Protein AF-A0A0B6XXC5-F1 (afdb_monomer_lite)

Radius of gyration: 31.66 Å; chains: 1; bounding box: 51×94×67 Å

pLDDT: mean 77.41, std 13.51, range [42.47, 96.12]

Structure (mmCIF, N/CA/C/O backbone):
data_AF-A0A0B6XXC5-F1
#
_entry.id   AF-A0A0B6XXC5-F1
#
loop_
_atom_site.group_PDB
_atom_site.id
_atom_site.type_symbol
_atom_site.label_atom_id
_atom_site.label_alt_id
_atom_site.label_comp_id
_atom_site.label_asym_id
_atom_site.label_entity_id
_atom_site.label_seq_id
_atom_site.pdbx_PDB_ins_code
_atom_site.Cartn_x
_atom_site.Cartn_y
_atom_site.Cartn_z
_atom_site.occupancy
_atom_site.B_iso_or_equiv
_atom_site.auth_seq_id
_atom_site.auth_comp_id
_atom_site.auth_asym_id
_atom_site.auth_atom_id
_atom_site.pdbx_PDB_model_num
ATOM 1 N N . SER A 1 1 ? -18.887 44.540 -15.724 1.00 65.44 1 SER A N 1
ATOM 2 C CA . SER A 1 1 ? -19.622 43.277 -15.576 1.00 65.44 1 SER A CA 1
ATOM 3 C C . SER A 1 1 ? -19.350 42.459 -16.807 1.00 65.44 1 SER A C 1
ATOM 5 O O . SER A 1 1 ? -19.484 43.003 -17.891 1.00 65.44 1 SER A O 1
ATOM 7 N N . ASP A 1 2 ? -18.866 41.235 -16.761 1.00 66.50 2 ASP A N 1
ATOM 8 C CA . ASP A 1 2 ? -18.602 40.286 -15.679 1.00 66.50 2 ASP A CA 1
ATOM 9 C C . ASP A 1 2 ? -17.558 39.323 -16.238 1.00 66.50 2 ASP A C 1
ATOM 11 O O . ASP A 1 2 ? -17.650 39.019 -17.420 1.00 66.50 2 ASP A O 1
ATOM 15 N N . PHE A 1 3 ? -16.602 38.855 -15.436 1.00 55.50 3 PHE A N 1
ATOM 16 C CA . PHE A 1 3 ? -15.864 37.607 -15.690 1.00 55.50 3 PHE A CA 1
ATOM 17 C C . PHE A 1 3 ? -15.153 37.184 -14.396 1.00 55.50 3 PHE A C 1
ATOM 19 O O . PHE A 1 3 ? -13.930 37.158 -14.300 1.00 55.50 3 PHE A O 1
ATOM 26 N N . SER A 1 4 ? -15.947 36.905 -13.365 1.00 62.34 4 SER A N 1
ATOM 27 C CA . SER A 1 4 ? -15.513 36.073 -12.245 1.00 62.34 4 SER A CA 1
ATOM 28 C C . SER A 1 4 ? -16.243 34.749 -12.419 1.00 62.34 4 SER A C 1
ATOM 30 O O . SER A 1 4 ? -17.352 34.579 -11.921 1.00 62.34 4 SER A O 1
ATOM 32 N N . GLU A 1 5 ? -15.690 33.854 -13.234 1.00 61.28 5 GLU A N 1
ATOM 33 C CA . GLU A 1 5 ? -16.111 32.457 -13.190 1.00 61.28 5 GLU A CA 1
ATOM 34 C C . GLU A 1 5 ? -15.696 31.934 -11.811 1.00 61.28 5 GLU A C 1
ATOM 36 O O . GLU A 1 5 ? -14.509 31.767 -11.540 1.00 61.28 5 GLU A O 1
ATOM 41 N N . ASP A 1 6 ? -16.663 31.778 -10.903 1.00 68.19 6 ASP A N 1
ATOM 42 C CA . ASP A 1 6 ? -16.434 31.184 -9.588 1.00 68.19 6 ASP A CA 1
ATOM 43 C C . ASP A 1 6 ? -15.968 29.736 -9.788 1.00 68.19 6 ASP A C 1
ATOM 45 O O . ASP A 1 6 ? -16.763 28.819 -10.019 1.00 68.19 6 ASP A O 1
ATOM 49 N N . GLU A 1 7 ? -14.655 29.522 -9.715 1.00 69.25 7 GLU A N 1
ATOM 50 C CA . GLU A 1 7 ? -14.073 28.190 -9.673 1.00 69.25 7 GLU A CA 1
ATOM 51 C C . GLU A 1 7 ? -14.552 27.497 -8.393 1.00 69.25 7 GLU A C 1
ATOM 53 O O . GLU A 1 7 ? -14.101 27.776 -7.278 1.00 69.25 7 GLU A O 1
ATOM 58 N N . LYS A 1 8 ? -15.508 26.576 -8.538 1.00 67.31 8 LYS A N 1
ATOM 59 C CA . LYS A 1 8 ? -15.958 25.738 -7.431 1.00 67.31 8 LYS A CA 1
ATOM 60 C C . LYS A 1 8 ? -14.867 24.718 -7.111 1.00 67.31 8 LYS A C 1
ATOM 62 O O . LYS A 1 8 ? -14.829 23.634 -7.694 1.00 67.31 8 LYS A O 1
ATOM 67 N N . ILE A 1 9 ? -14.007 25.050 -6.150 1.00 69.19 9 ILE A N 1
ATOM 68 C CA . ILE A 1 9 ? -13.044 24.111 -5.566 1.00 69.19 9 ILE A CA 1
ATOM 69 C C . ILE A 1 9 ? -13.845 22.936 -4.990 1.00 69.19 9 ILE A C 1
ATOM 71 O O . ILE A 1 9 ? -14.616 23.100 -4.044 1.00 69.19 9 ILE A O 1
ATOM 75 N N . SER A 1 10 ? -13.715 21.748 -5.589 1.00 69.12 10 SER A N 1
ATOM 76 C CA . SER A 1 10 ? -14.372 20.552 -5.059 1.00 69.12 10 SER A CA 1
ATOM 77 C C . SER A 1 10 ? -13.786 20.219 -3.697 1.00 69.12 10 SER A C 1
ATOM 79 O O . SER A 1 10 ? -12.577 20.027 -3.557 1.00 69.12 10 SER A O 1
ATOM 81 N N . GLU A 1 11 ? -14.653 20.138 -2.691 1.00 75.69 11 GLU A N 1
ATOM 82 C CA . GLU A 1 11 ? -14.241 19.722 -1.360 1.00 75.69 11 GLU A CA 1
ATOM 83 C C . GLU A 1 11 ? -13.659 18.308 -1.412 1.00 75.69 11 GLU A C 1
ATOM 85 O O . GLU A 1 11 ? -14.202 17.386 -2.027 1.00 75.69 11 GLU A O 1
ATOM 90 N N . VAL A 1 12 ? -12.514 18.144 -0.756 1.00 78.56 12 VAL A N 1
ATOM 91 C CA . VAL A 1 12 ? -11.830 16.864 -0.646 1.00 78.56 12 VAL A CA 1
ATOM 92 C C . VAL A 1 12 ? -12.694 15.909 0.176 1.00 78.56 12 VAL A C 1
ATOM 94 O O . VAL A 1 12 ? -12.791 16.030 1.398 1.00 78.56 12 VAL A O 1
ATOM 97 N N . MET A 1 13 ? -13.295 14.933 -0.505 1.00 82.75 13 MET A N 1
ATOM 98 C CA . MET A 1 13 ? -14.069 13.881 0.148 1.00 82.75 13 MET A CA 1
ATOM 99 C C . MET A 1 13 ? -13.160 13.019 1.035 1.00 82.75 13 MET A C 1
ATOM 101 O O . MET A 1 13 ? -12.127 12.533 0.545 1.00 82.75 13 MET A O 1
ATOM 105 N N . PRO A 1 14 ? -13.529 12.821 2.316 1.00 85.81 14 PRO A N 1
ATOM 106 C CA . PRO A 1 14 ? -12.840 11.877 3.171 1.00 85.81 14 PRO A CA 1
ATOM 107 C C . PRO A 1 14 ? -13.065 10.454 2.658 1.00 85.81 14 PRO A C 1
ATOM 109 O O . PRO A 1 14 ? -14.137 10.130 2.142 1.00 85.81 14 PRO A O 1
ATOM 112 N N . VAL A 1 15 ? -12.042 9.617 2.786 1.00 93.31 15 VAL A N 1
ATOM 113 C CA . VAL A 1 15 ? -12.050 8.232 2.305 1.00 93.31 15 VAL A CA 1
ATOM 114 C C . VAL A 1 15 ? -11.529 7.337 3.417 1.00 93.31 15 VAL A C 1
ATOM 116 O O . VAL A 1 15 ? -10.513 7.661 4.015 1.00 93.31 15 VAL A O 1
ATOM 119 N N . SER A 1 16 ? -12.211 6.221 3.650 1.00 94.56 16 SER A N 1
ATOM 120 C CA . SER A 1 16 ? -11.779 5.143 4.536 1.00 94.56 16 SER A CA 1
ATOM 121 C C . SER A 1 16 ? -11.927 3.842 3.757 1.00 94.56 16 SER A C 1
ATOM 123 O O . SER A 1 16 ? -13.018 3.533 3.266 1.00 94.56 16 SER A O 1
ATOM 125 N N . LEU A 1 17 ? -10.814 3.142 3.543 1.00 94.31 17 LEU A N 1
ATOM 126 C CA . LEU A 1 17 ? -10.758 1.907 2.766 1.00 94.31 17 LEU A CA 1
ATOM 127 C C . LEU A 1 17 ? -9.963 0.856 3.525 1.00 94.31 17 LEU A C 1
ATOM 129 O O . LEU A 1 17 ? -8.858 1.114 3.998 1.00 94.31 17 LEU A O 1
ATOM 133 N N . GLU A 1 18 ? -10.496 -0.358 3.543 1.00 94.44 18 GLU A N 1
ATOM 134 C CA . GLU A 1 18 ? -9.799 -1.542 4.015 1.00 94.44 18 GLU A CA 1
ATOM 135 C C . GLU A 1 18 ? -9.619 -2.508 2.843 1.00 94.44 18 GLU A C 1
ATOM 137 O O . GLU A 1 18 ? -10.582 -2.891 2.176 1.00 94.44 18 GLU A O 1
ATOM 142 N N . ILE A 1 19 ? -8.370 -2.879 2.573 1.00 93.69 19 ILE A N 1
ATOM 143 C CA . ILE A 1 19 ? -8.001 -3.784 1.487 1.00 93.69 19 ILE A CA 1
ATOM 144 C C . ILE A 1 19 ? -7.382 -5.030 2.108 1.00 93.69 19 ILE A C 1
ATOM 146 O O . ILE A 1 19 ? -6.472 -4.937 2.931 1.00 93.69 19 ILE A O 1
ATOM 150 N N . THR A 1 20 ? -7.854 -6.203 1.694 1.00 91.88 20 THR A N 1
ATOM 151 C CA . THR A 1 20 ? -7.326 -7.499 2.137 1.00 91.88 20 THR A CA 1
ATOM 152 C C . THR A 1 20 ? -6.821 -8.302 0.946 1.00 91.88 20 THR A C 1
ATOM 154 O O . THR A 1 20 ? -7.367 -8.192 -0.151 1.00 91.88 20 THR A O 1
ATOM 157 N N . ASN A 1 21 ? -5.788 -9.121 1.166 1.00 89.69 21 ASN A N 1
ATOM 158 C CA . ASN A 1 21 ? -5.213 -10.020 0.154 1.00 89.69 21 ASN A CA 1
ATOM 159 C C . ASN A 1 21 ? -4.797 -9.297 -1.143 1.00 89.69 21 ASN A C 1
ATOM 161 O O . ASN A 1 21 ? -5.149 -9.710 -2.249 1.00 89.69 21 ASN A O 1
ATOM 165 N N . LEU A 1 22 ? -4.062 -8.192 -1.005 1.00 91.25 22 LEU A N 1
ATOM 166 C CA . LEU A 1 22 ? -3.581 -7.400 -2.132 1.00 91.25 22 LEU A CA 1
ATOM 167 C C . LEU A 1 22 ? -2.263 -7.976 -2.667 1.00 91.25 22 LEU A C 1
ATOM 169 O O . LEU A 1 22 ? -1.284 -8.083 -1.931 1.00 91.25 22 LEU A O 1
ATOM 173 N N . LEU A 1 23 ? -2.220 -8.274 -3.966 1.00 92.56 23 LEU A N 1
ATOM 174 C CA . LEU A 1 23 ? -0.985 -8.533 -4.704 1.00 92.56 23 LEU A CA 1
ATOM 175 C C . LEU A 1 23 ? -0.658 -7.319 -5.574 1.00 92.56 23 LEU A C 1
ATOM 177 O O . LEU A 1 23 ? -1.383 -7.014 -6.520 1.00 92.56 23 LEU A O 1
ATOM 181 N N . LEU A 1 24 ? 0.447 -6.650 -5.263 1.00 94.19 24 LEU A N 1
ATOM 182 C CA . LEU A 1 24 ? 1.007 -5.593 -6.093 1.00 94.19 24 LEU A CA 1
ATOM 183 C C . LEU A 1 24 ? 2.129 -6.187 -6.948 1.00 94.19 24 LEU A C 1
ATOM 185 O O . LEU A 1 24 ? 3.065 -6.775 -6.409 1.00 94.19 24 LEU A O 1
ATOM 189 N N . VAL A 1 25 ? 2.041 -6.030 -8.265 1.00 94.06 25 VAL A N 1
ATOM 190 C CA . VAL A 1 25 ? 3.104 -6.416 -9.199 1.00 94.06 25 VAL A CA 1
ATOM 191 C C . VAL A 1 25 ? 3.807 -5.142 -9.641 1.00 94.06 25 VAL A C 1
ATOM 193 O O . VAL A 1 25 ? 3.191 -4.270 -10.252 1.00 94.06 25 VAL A O 1
ATOM 196 N N . LEU A 1 26 ? 5.074 -5.007 -9.272 1.00 93.88 26 LEU A N 1
ATOM 197 C CA . LEU A 1 26 ? 5.909 -3.874 -9.640 1.00 93.88 26 LEU A CA 1
ATOM 198 C C . LEU A 1 26 ? 6.733 -4.256 -10.863 1.00 93.88 26 LEU A C 1
ATOM 200 O O . LEU A 1 26 ? 7.585 -5.141 -10.791 1.00 93.88 26 LEU A O 1
ATOM 204 N N . GLU A 1 27 ? 6.476 -3.573 -11.967 1.00 89.50 27 GLU A N 1
ATOM 205 C CA . GLU A 1 27 ? 7.228 -3.706 -13.210 1.00 89.50 27 GLU A CA 1
ATOM 206 C C . GLU A 1 27 ? 8.257 -2.577 -13.300 1.00 89.50 27 GLU A C 1
ATOM 208 O O . GLU A 1 27 ? 7.996 -1.438 -12.905 1.00 89.50 27 GLU A O 1
ATOM 213 N N . GLU A 1 28 ? 9.440 -2.884 -13.822 1.00 85.50 28 GLU A N 1
ATOM 214 C CA . GLU A 1 28 ? 10.464 -1.872 -14.052 1.00 85.50 28 GLU A CA 1
ATOM 215 C C . GLU A 1 28 ? 10.109 -1.046 -15.298 1.00 85.50 28 GLU A C 1
ATOM 217 O O . GLU A 1 28 ? 10.127 -1.562 -16.417 1.00 85.50 28 GLU A O 1
ATOM 222 N N . ASP A 1 29 ? 9.829 0.249 -15.118 1.00 83.00 29 ASP A N 1
ATOM 223 C CA . ASP A 1 29 ? 9.580 1.203 -16.211 1.00 83.00 29 ASP A CA 1
ATOM 224 C C . ASP A 1 29 ? 10.898 1.630 -16.881 1.00 83.00 29 ASP A C 1
ATOM 226 O O . ASP A 1 29 ? 11.337 2.781 -16.809 1.00 83.00 29 ASP A O 1
ATOM 230 N N . ARG A 1 30 ? 11.601 0.658 -17.474 1.00 75.56 30 ARG A N 1
ATOM 231 C CA . ARG A 1 30 ? 12.808 0.913 -18.261 1.00 75.56 30 ARG A CA 1
ATOM 232 C C . ARG A 1 30 ? 12.467 0.942 -19.752 1.00 75.56 30 ARG A C 1
ATOM 234 O O . ARG A 1 30 ? 11.805 0.025 -20.243 1.00 75.56 30 ARG A O 1
ATOM 241 N N . PRO A 1 31 ? 12.971 1.925 -20.520 1.00 75.00 31 PRO A N 1
ATOM 242 C CA . PRO A 1 31 ? 12.887 1.864 -21.974 1.00 75.00 31 PRO A CA 1
ATOM 243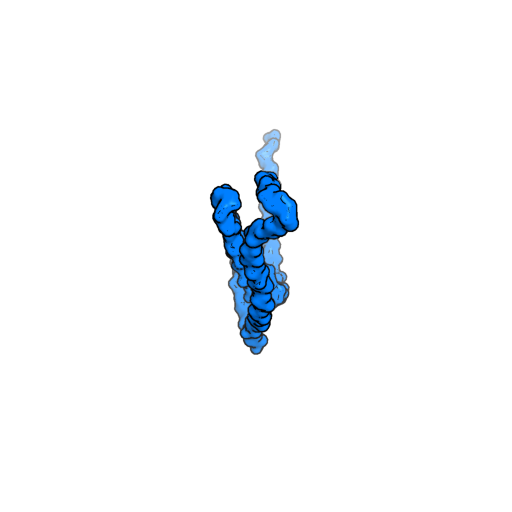 C C . PRO A 1 31 ? 13.597 0.598 -22.467 1.00 75.00 31 PRO A C 1
ATOM 245 O O . PRO A 1 31 ? 14.556 0.134 -21.850 1.00 75.00 31 PRO A O 1
ATOM 248 N N . SER A 1 32 ? 13.146 0.020 -23.579 1.00 67.88 32 SER A N 1
ATOM 249 C CA . SER A 1 32 ? 13.731 -1.207 -24.127 1.00 67.88 32 SER A CA 1
ATOM 250 C C . SER A 1 32 ? 15.213 -1.001 -24.475 1.00 67.88 32 SER A C 1
ATOM 252 O O . SER A 1 32 ? 15.534 -0.451 -25.529 1.00 67.88 32 SER A O 1
ATOM 254 N N . VAL A 1 33 ? 16.130 -1.428 -23.600 1.00 66.31 33 VAL A N 1
ATOM 255 C CA . VAL A 1 33 ? 17.576 -1.311 -23.842 1.00 66.31 33 VAL A CA 1
ATOM 256 C C . VAL A 1 33 ? 18.088 -2.632 -24.405 1.00 66.31 33 VAL A C 1
ATOM 258 O O . VAL A 1 33 ? 18.314 -3.585 -23.663 1.00 66.31 33 VAL A O 1
ATOM 261 N N . ASN A 1 34 ? 18.276 -2.657 -25.725 1.00 61.41 34 ASN A N 1
ATOM 262 C CA . ASN A 1 34 ? 18.859 -3.736 -26.527 1.00 61.41 34 ASN A CA 1
ATOM 263 C C . ASN A 1 34 ? 18.066 -5.059 -26.526 1.00 61.41 34 ASN A C 1
ATOM 265 O O . ASN A 1 34 ? 17.790 -5.641 -25.481 1.00 61.41 34 ASN A O 1
ATOM 269 N N . LEU A 1 35 ? 17.780 -5.577 -27.732 1.00 61.50 35 LEU A N 1
ATOM 270 C CA . LEU A 1 35 ? 17.041 -6.827 -28.005 1.00 61.50 35 LEU A CA 1
ATOM 271 C C . LEU A 1 35 ? 17.527 -8.062 -27.214 1.00 61.50 35 LEU A C 1
ATOM 273 O O . LEU A 1 35 ? 16.832 -9.070 -27.166 1.00 61.50 35 LEU A O 1
ATOM 277 N N . THR A 1 36 ? 18.735 -8.011 -26.652 1.00 66.88 36 THR A N 1
ATOM 278 C CA . THR A 1 36 ? 19.426 -9.133 -26.012 1.00 66.88 36 THR A CA 1
ATOM 279 C C . THR A 1 36 ? 19.537 -9.015 -24.491 1.00 66.88 36 THR A C 1
ATOM 281 O O . THR A 1 36 ? 20.151 -9.891 -23.882 1.00 66.88 36 THR A O 1
ATOM 284 N N . SER A 1 37 ? 19.006 -7.961 -23.853 1.00 64.38 37 SER A N 1
ATOM 285 C CA . SER A 1 37 ? 18.943 -7.931 -22.384 1.00 64.38 37 SER A CA 1
ATOM 286 C C . SER A 1 37 ? 17.706 -8.699 -21.903 1.00 64.38 37 SER A C 1
ATOM 288 O O . SER A 1 37 ? 16.622 -8.489 -22.453 1.00 64.38 37 SER A O 1
ATOM 290 N N . PRO A 1 38 ? 17.818 -9.590 -20.895 1.00 67.19 38 PRO A N 1
ATOM 291 C CA . PRO A 1 38 ? 16.624 -10.086 -20.223 1.00 67.19 38 PRO A CA 1
ATOM 292 C C . PRO A 1 38 ? 15.848 -8.874 -19.688 1.00 67.19 38 PRO A C 1
ATOM 294 O O . PRO A 1 38 ? 16.450 -7.906 -19.216 1.00 67.19 38 PRO A O 1
ATOM 297 N N . GLY A 1 39 ? 14.523 -8.880 -19.841 1.00 70.50 39 GLY A N 1
ATOM 298 C CA . GLY A 1 39 ? 13.648 -7.807 -19.356 1.00 70.50 39 GLY A CA 1
ATOM 299 C C . GLY A 1 39 ? 13.848 -7.508 -17.863 1.00 70.50 39 GLY A C 1
ATOM 300 O O . GLY A 1 39 ? 14.516 -8.264 -17.158 1.00 70.50 39 GLY A O 1
ATOM 301 N N . GLY A 1 40 ? 13.286 -6.393 -17.384 1.00 78.00 40 GLY A N 1
ATOM 302 C CA . GLY A 1 40 ? 13.205 -6.159 -15.937 1.00 78.00 40 GLY A CA 1
ATOM 303 C C . GLY A 1 40 ? 12.474 -7.325 -15.261 1.00 78.00 40 GLY A C 1
ATOM 304 O O . GLY A 1 40 ? 11.549 -7.892 -15.843 1.00 78.00 40 GLY A O 1
ATOM 305 N N . VAL A 1 41 ? 12.925 -7.738 -14.075 1.00 83.81 41 VAL A N 1
ATOM 306 C CA . VAL A 1 41 ? 12.268 -8.816 -13.320 1.00 83.81 41 VAL A CA 1
ATOM 307 C C . VAL A 1 41 ? 11.172 -8.191 -12.455 1.00 83.81 41 VAL A C 1
ATOM 309 O O . VAL A 1 41 ? 11.501 -7.324 -11.641 1.00 83.81 41 VAL A O 1
ATOM 312 N N . PRO A 1 42 ? 9.902 -8.612 -12.584 1.00 88.56 42 PRO A N 1
ATOM 313 C CA . PRO A 1 42 ? 8.829 -8.051 -11.778 1.00 88.56 42 PRO A CA 1
ATOM 314 C C . PRO A 1 42 ? 8.994 -8.393 -10.297 1.00 88.56 42 PRO A C 1
ATOM 316 O O . PRO A 1 42 ? 9.442 -9.486 -9.936 1.00 88.56 42 PRO A O 1
ATOM 319 N N . ILE A 1 43 ? 8.588 -7.465 -9.432 1.00 92.06 43 ILE A N 1
ATOM 320 C CA . ILE A 1 43 ? 8.597 -7.644 -7.978 1.00 92.06 43 ILE A CA 1
ATOM 321 C C . ILE A 1 43 ? 7.157 -7.776 -7.488 1.00 92.06 43 ILE A C 1
ATOM 323 O O . ILE A 1 43 ? 6.368 -6.838 -7.565 1.00 92.06 43 ILE A O 1
ATOM 327 N N . ASN A 1 44 ? 6.831 -8.939 -6.931 1.00 91.69 44 ASN A N 1
ATOM 328 C CA . ASN A 1 44 ? 5.533 -9.203 -6.319 1.00 91.69 44 ASN A CA 1
ATOM 329 C C . ASN A 1 44 ? 5.554 -8.820 -4.835 1.00 91.69 44 ASN A C 1
ATOM 331 O O . ASN A 1 44 ? 6.336 -9.373 -4.061 1.00 91.69 44 ASN A O 1
ATOM 335 N N . VAL A 1 45 ? 4.660 -7.924 -4.423 1.00 91.81 45 VAL A N 1
ATOM 336 C CA . VAL A 1 45 ? 4.465 -7.518 -3.026 1.00 91.81 45 VAL A CA 1
ATOM 337 C C . VAL A 1 45 ? 3.092 -7.992 -2.566 1.00 91.81 45 VAL A C 1
ATOM 339 O O . VAL A 1 45 ? 2.066 -7.530 -3.062 1.00 91.81 45 VAL A O 1
ATOM 342 N N . HIS A 1 46 ? 3.070 -8.924 -1.614 1.00 90.38 46 HIS A N 1
ATOM 343 C CA . HIS A 1 46 ? 1.834 -9.428 -1.023 1.00 90.38 46 HIS A CA 1
ATOM 344 C C . HIS A 1 46 ? 1.529 -8.682 0.277 1.00 90.38 46 HIS A C 1
ATOM 346 O O . HIS A 1 46 ? 2.311 -8.731 1.228 1.00 90.38 46 HIS A O 1
ATOM 352 N N . ILE A 1 47 ? 0.387 -8.004 0.325 1.00 90.38 47 ILE A N 1
ATOM 353 C CA . ILE A 1 47 ? -0.069 -7.228 1.476 1.00 90.38 47 ILE A CA 1
ATOM 354 C C . ILE A 1 47 ? -1.331 -7.890 2.018 1.00 90.38 47 ILE A C 1
ATOM 356 O O . ILE A 1 47 ? -2.369 -7.934 1.358 1.00 90.38 47 ILE A O 1
ATOM 360 N N . GLN A 1 48 ? -1.234 -8.421 3.237 1.00 89.62 48 GLN A N 1
ATOM 361 C CA . GLN A 1 48 ? -2.327 -9.178 3.839 1.00 89.62 48 GLN A CA 1
ATOM 362 C C . GLN A 1 48 ? -3.524 -8.284 4.183 1.00 89.62 48 GLN A C 1
ATOM 364 O O . GLN A 1 48 ? -4.664 -8.642 3.876 1.00 89.62 48 GLN A O 1
ATOM 369 N N . GLN A 1 49 ? -3.260 -7.125 4.788 1.00 92.06 49 GLN A N 1
ATOM 370 C CA . GLN A 1 49 ? -4.269 -6.145 5.168 1.00 92.06 49 GLN A CA 1
ATOM 371 C C . GLN A 1 49 ? -3.670 -4.735 5.143 1.00 92.06 49 GLN A C 1
ATOM 373 O O . GLN A 1 49 ? -2.582 -4.498 5.675 1.00 92.06 49 GLN A O 1
ATOM 378 N N . LEU A 1 50 ? -4.386 -3.808 4.514 1.00 93.75 50 LEU A N 1
ATOM 379 C CA . LEU A 1 50 ? -3.993 -2.416 4.328 1.00 93.75 50 LEU A CA 1
ATOM 380 C C . LEU A 1 50 ? -5.181 -1.517 4.658 1.00 93.75 50 LEU A C 1
ATOM 382 O O . LEU A 1 50 ? -6.264 -1.712 4.107 1.00 93.75 50 LEU A O 1
ATOM 386 N N . SER A 1 51 ? -4.973 -0.524 5.516 1.00 95.00 51 SER A N 1
ATOM 387 C CA . SER A 1 51 ? -5.940 0.548 5.741 1.00 95.00 51 SER A CA 1
ATOM 388 C C . SER A 1 51 ? -5.457 1.826 5.064 1.00 95.00 51 SER A C 1
ATOM 390 O O . SER A 1 51 ? -4.274 2.173 5.140 1.00 95.00 51 SER A O 1
ATOM 392 N N . ILE A 1 52 ? -6.370 2.494 4.360 1.00 95.69 52 ILE A N 1
ATOM 393 C CA . ILE A 1 52 ? -6.134 3.770 3.692 1.00 95.69 52 ILE A CA 1
ATOM 394 C C . ILE A 1 52 ? -7.164 4.773 4.199 1.00 95.69 52 ILE A C 1
ATOM 396 O O . ILE A 1 52 ? -8.364 4.617 3.976 1.00 95.69 52 ILE A O 1
ATOM 400 N N . GLU A 1 53 ? -6.674 5.838 4.822 1.00 96.12 53 GLU A N 1
ATOM 401 C CA . GLU A 1 53 ? -7.486 6.923 5.365 1.00 96.12 53 GLU A CA 1
ATOM 402 C C . GLU A 1 53 ? -7.099 8.239 4.699 1.00 96.12 53 GLU A C 1
ATOM 404 O O . GLU A 1 53 ? -5.934 8.631 4.698 1.00 96.12 53 GLU A O 1
ATOM 409 N N . ARG A 1 54 ? -8.073 8.965 4.158 1.00 94.62 54 ARG A N 1
ATOM 410 C CA . ARG A 1 54 ? -7.881 10.313 3.625 1.00 94.62 54 ARG A CA 1
ATOM 411 C C . ARG A 1 54 ? -8.753 11.286 4.391 1.00 94.62 54 ARG A C 1
ATOM 413 O O . ARG A 1 54 ? -9.979 11.198 4.350 1.00 94.62 54 ARG A O 1
ATOM 420 N N . GLY A 1 55 ? -8.115 12.245 5.053 1.00 88.69 55 GLY A N 1
ATOM 421 C CA . GLY A 1 55 ? -8.804 13.324 5.756 1.00 88.69 55 GLY A CA 1
ATOM 422 C C . GLY A 1 55 ? -9.213 14.473 4.830 1.00 88.69 55 GLY A C 1
ATOM 423 O O . GLY A 1 55 ? -8.787 14.563 3.680 1.00 88.69 55 GLY A O 1
ATOM 424 N N . LYS A 1 56 ? -9.987 15.429 5.361 1.00 88.88 56 LYS A N 1
ATOM 425 C CA . LYS A 1 56 ? -10.394 16.655 4.637 1.00 88.88 56 LYS A CA 1
ATOM 426 C C . LYS A 1 56 ? -9.224 17.575 4.260 1.00 88.88 56 LYS A C 1
ATOM 428 O O . LYS A 1 56 ? -9.371 18.429 3.397 1.00 88.88 56 LYS A O 1
ATOM 433 N N . ASN A 1 57 ? -8.062 17.396 4.891 1.00 88.62 57 ASN A N 1
ATOM 434 C CA . ASN A 1 57 ? -6.813 18.071 4.524 1.00 88.62 57 ASN A CA 1
ATOM 435 C C . ASN A 1 57 ? -6.165 17.487 3.253 1.00 88.62 57 ASN A C 1
ATOM 437 O O . ASN A 1 57 ? -5.122 17.969 2.826 1.00 88.62 57 ASN A O 1
ATOM 441 N N . GLY A 1 58 ? -6.753 16.433 2.678 1.00 87.75 58 GLY A N 1
ATOM 442 C CA . GLY A 1 58 ? -6.276 15.769 1.471 1.00 87.75 58 GLY A CA 1
ATOM 443 C C . GLY A 1 58 ? -5.091 14.833 1.662 1.00 87.75 58 GLY A C 1
ATOM 444 O O . GLY A 1 58 ? -4.700 14.194 0.687 1.00 87.75 58 GLY A O 1
ATOM 445 N N . ILE A 1 59 ? -4.570 14.693 2.884 1.00 93.19 59 ILE A N 1
ATOM 446 C CA . ILE A 1 59 ? -3.481 13.762 3.190 1.00 93.19 59 ILE A CA 1
ATOM 447 C C . ILE A 1 59 ? -4.037 12.342 3.254 1.00 93.19 59 ILE A C 1
ATOM 449 O O . ILE A 1 59 ? -5.048 12.096 3.916 1.00 93.19 59 ILE A O 1
ATOM 453 N N . VAL A 1 60 ? -3.353 11.429 2.565 1.00 95.00 60 VAL A N 1
ATOM 454 C CA . VAL A 1 60 ? -3.619 9.991 2.581 1.00 95.00 60 VAL A CA 1
ATOM 455 C C . VAL A 1 60 ? -2.652 9.325 3.556 1.00 95.00 60 VAL A C 1
ATOM 457 O O . VAL A 1 60 ? -1.437 9.460 3.424 1.00 95.00 60 VAL A O 1
ATOM 460 N N . TYR A 1 61 ? -3.199 8.600 4.520 1.00 95.06 61 TYR A N 1
ATOM 461 C CA . TYR A 1 61 ? -2.482 7.751 5.456 1.00 95.06 61 TYR A CA 1
ATOM 462 C C . TYR A 1 61 ? -2.659 6.304 5.033 1.00 95.06 61 TYR A C 1
ATOM 464 O O . TYR A 1 61 ? -3.764 5.880 4.705 1.00 95.06 61 TYR A O 1
ATOM 472 N N . ILE A 1 62 ? -1.562 5.557 5.052 1.00 95.12 62 ILE A N 1
ATOM 473 C CA . ILE A 1 62 ? -1.548 4.131 4.764 1.00 95.12 62 ILE A CA 1
ATOM 474 C C . ILE A 1 62 ? -0.973 3.439 5.992 1.00 95.12 62 ILE A C 1
ATOM 476 O O . ILE A 1 62 ? 0.134 3.768 6.425 1.00 95.12 62 ILE A O 1
ATOM 480 N N . THR A 1 63 ? -1.714 2.493 6.555 1.00 94.31 63 THR A N 1
ATOM 481 C CA . THR A 1 63 ? -1.270 1.705 7.704 1.00 94.31 63 THR A CA 1
ATOM 482 C C . THR A 1 63 ? -1.410 0.220 7.409 1.00 94.31 63 THR A C 1
ATOM 484 O O . THR A 1 63 ? -2.399 -0.245 6.840 1.00 94.31 63 THR A O 1
ATOM 487 N N . GLY A 1 64 ? -0.381 -0.540 7.783 1.00 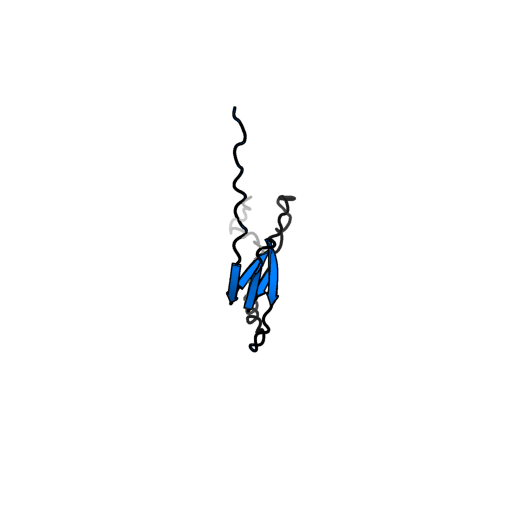90.06 64 GLY A N 1
ATOM 488 C CA . GLY A 1 64 ? -0.477 -1.992 7.831 1.00 90.06 64 GLY A CA 1
ATOM 489 C C . GLY A 1 64 ? -1.217 -2.397 9.096 1.00 90.06 64 GLY A C 1
ATOM 490 O O . GLY A 1 64 ? -0.881 -1.914 10.179 1.00 90.06 64 GLY A O 1
ATOM 491 N N . ASN A 1 65 ? -2.191 -3.292 8.965 1.00 80.25 65 ASN A N 1
ATOM 492 C CA . ASN A 1 65 ? -2.761 -3.962 10.124 1.00 80.25 65 ASN A CA 1
ATOM 493 C C . ASN A 1 65 ? -1.991 -5.267 10.349 1.00 80.25 65 ASN A C 1
ATOM 495 O O . ASN A 1 65 ? -1.838 -6.044 9.401 1.00 80.25 65 ASN A O 1
ATOM 499 N N . PRO A 1 66 ? -1.467 -5.514 11.563 1.00 73.75 66 PRO A N 1
ATOM 500 C CA . PRO A 1 66 ? -0.838 -6.787 11.865 1.00 73.75 66 PRO A CA 1
ATOM 501 C C . PRO A 1 66 ? -1.887 -7.889 11.713 1.00 73.75 66 PRO A C 1
ATOM 503 O O . PRO A 1 66 ? -2.909 -7.881 12.394 1.00 73.75 66 PRO A O 1
ATOM 506 N N . SER A 1 67 ? -1.650 -8.822 10.795 1.00 70.12 67 SER A N 1
ATOM 507 C CA . SER A 1 67 ? -2.446 -10.036 10.704 1.00 70.12 67 SER A CA 1
ATOM 508 C C . SER A 1 67 ? -1.923 -11.047 11.718 1.00 70.12 67 SER A C 1
ATOM 510 O O . SER A 1 67 ? -0.735 -11.369 11.703 1.00 70.12 67 SER A O 1
ATOM 512 N N . ASP A 1 68 ? -2.808 -11.623 12.532 1.00 74.06 68 ASP A N 1
ATOM 513 C CA . ASP A 1 68 ? -2.458 -12.752 13.413 1.00 74.06 68 ASP A CA 1
ATOM 514 C C . ASP A 1 68 ? -2.080 -14.021 12.620 1.00 74.06 68 ASP A C 1
ATOM 516 O O . ASP A 1 68 ? -1.562 -14.995 13.166 1.00 74.06 68 ASP A O 1
ATOM 520 N N . ILE A 1 69 ? -2.334 -14.013 11.308 1.00 71.69 69 ILE A N 1
ATOM 521 C CA . ILE A 1 69 ? -1.975 -15.080 10.380 1.00 71.69 69 ILE A CA 1
ATOM 522 C C . ILE A 1 69 ? -0.511 -14.887 9.948 1.00 71.69 69 ILE A C 1
ATOM 524 O O . ILE A 1 69 ? -0.189 -13.857 9.346 1.00 71.69 69 ILE A O 1
ATOM 528 N N . PRO A 1 70 ? 0.382 -15.859 10.213 1.00 73.94 70 PRO A N 1
ATOM 529 C CA . PRO A 1 70 ? 1.761 -15.792 9.752 1.00 73.94 70 PRO A CA 1
ATOM 530 C C . PRO A 1 70 ? 1.830 -15.908 8.227 1.00 73.94 70 PRO A C 1
ATOM 532 O O . PRO A 1 70 ? 1.094 -16.679 7.610 1.00 73.94 70 PRO A O 1
ATOM 535 N N . PHE A 1 71 ? 2.765 -15.180 7.615 1.00 74.12 71 PHE A N 1
ATOM 536 C CA . PHE A 1 71 ? 3.070 -15.348 6.199 1.00 74.12 71 PHE A CA 1
ATOM 537 C C . PHE A 1 71 ? 3.624 -16.755 5.946 1.00 74.12 71 PHE A C 1
ATOM 539 O O . PHE A 1 71 ? 4.682 -17.119 6.463 1.00 74.12 71 PHE A O 1
ATOM 546 N N . VAL A 1 72 ? 2.919 -17.531 5.124 1.00 76.00 72 VAL A N 1
ATOM 547 C CA . VAL A 1 72 ? 3.400 -18.812 4.608 1.00 76.00 72 VAL A CA 1
ATOM 548 C C . VAL A 1 72 ? 3.793 -18.591 3.147 1.00 76.00 72 VAL A C 1
ATOM 550 O O . VAL A 1 72 ? 2.903 -18.382 2.319 1.00 76.00 72 VAL A O 1
ATOM 553 N N . PRO A 1 73 ? 5.095 -18.596 2.799 1.00 72.94 73 PRO A N 1
ATOM 554 C CA . PRO A 1 73 ? 5.499 -18.499 1.405 1.00 72.94 73 PRO A CA 1
ATOM 555 C C . PRO A 1 73 ? 4.928 -19.686 0.618 1.00 72.94 73 PRO A C 1
ATOM 557 O O . PRO A 1 73 ? 4.848 -20.796 1.160 1.00 72.94 73 PRO A O 1
ATOM 560 N N . PRO A 1 74 ? 4.535 -19.487 -0.653 1.00 73.56 74 PRO A N 1
ATOM 561 C CA . PRO A 1 74 ? 4.102 -20.595 -1.488 1.00 73.56 74 PRO A CA 1
ATOM 562 C C . PRO A 1 74 ? 5.215 -21.653 -1.559 1.00 73.56 74 PRO A C 1
ATOM 564 O O . PRO A 1 74 ? 6.398 -21.296 -1.570 1.00 73.56 74 PRO A O 1
ATOM 567 N N . PRO A 1 75 ? 4.866 -22.952 -1.601 1.00 78.81 75 PRO A N 1
ATOM 568 C CA . PRO A 1 75 ? 5.859 -24.005 -1.738 1.00 78.81 75 PRO A CA 1
ATOM 569 C C . PRO A 1 75 ? 6.667 -23.771 -3.016 1.00 78.81 75 PRO A C 1
ATOM 571 O O . PRO A 1 75 ? 6.096 -23.517 -4.079 1.00 78.81 75 PRO A O 1
ATOM 574 N N . THR A 1 76 ? 7.995 -23.848 -2.912 1.00 78.94 76 THR A N 1
ATOM 575 C CA . THR A 1 76 ? 8.885 -23.742 -4.070 1.00 78.94 76 THR A CA 1
ATOM 576 C C . THR A 1 76 ? 8.438 -24.765 -5.120 1.00 78.94 76 THR A C 1
ATOM 578 O O . THR A 1 76 ? 8.313 -25.945 -4.769 1.00 78.94 76 THR A O 1
ATOM 581 N N . PRO A 1 77 ? 8.179 -24.359 -6.381 1.00 77.19 77 PRO A N 1
ATOM 582 C CA . PRO A 1 77 ? 7.859 -25.315 -7.428 1.00 77.19 77 PRO A CA 1
ATOM 583 C C . PRO A 1 77 ? 8.968 -26.364 -7.472 1.00 77.19 77 PRO A C 1
ATOM 585 O O . PRO A 1 77 ? 10.151 -26.012 -7.428 1.00 77.19 77 PRO A O 1
ATOM 588 N N . ALA A 1 78 ? 8.596 -27.646 -7.511 1.00 81.38 78 ALA A N 1
ATOM 589 C CA . ALA A 1 78 ? 9.572 -28.720 -7.634 1.00 81.38 78 ALA A CA 1
ATOM 590 C C . ALA A 1 78 ? 10.505 -28.422 -8.823 1.00 81.38 78 ALA A C 1
ATOM 592 O O . ALA A 1 78 ? 10.023 -27.918 -9.845 1.00 81.38 78 ALA A O 1
ATOM 593 N N . PRO A 1 79 ? 11.820 -28.690 -8.707 1.00 81.38 79 PRO A N 1
ATOM 594 C CA . PRO A 1 79 ? 12.741 -28.484 -9.816 1.00 81.38 79 PRO A CA 1
ATOM 595 C C . PRO A 1 79 ? 12.179 -29.179 -11.055 1.00 81.38 79 PRO A C 1
ATOM 597 O O . PRO A 1 79 ? 11.748 -30.333 -10.982 1.00 81.38 79 PRO A O 1
ATOM 600 N N . ALA A 1 80 ? 12.132 -28.451 -12.173 1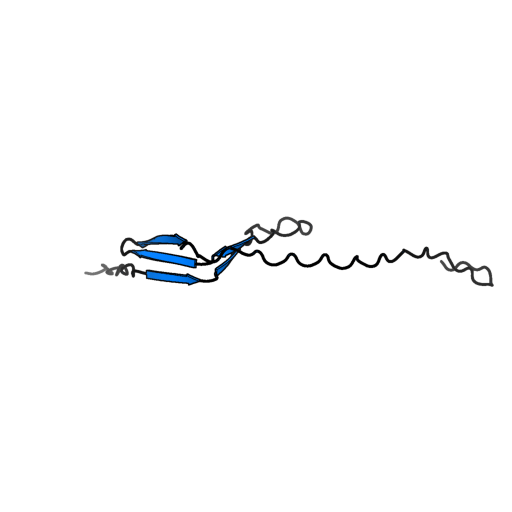.00 78.38 80 ALA A N 1
ATOM 601 C CA . ALA A 1 80 ? 11.682 -29.017 -13.434 1.00 78.38 80 ALA A CA 1
ATOM 602 C C . ALA A 1 80 ? 12.466 -30.314 -13.704 1.00 78.38 80 ALA A C 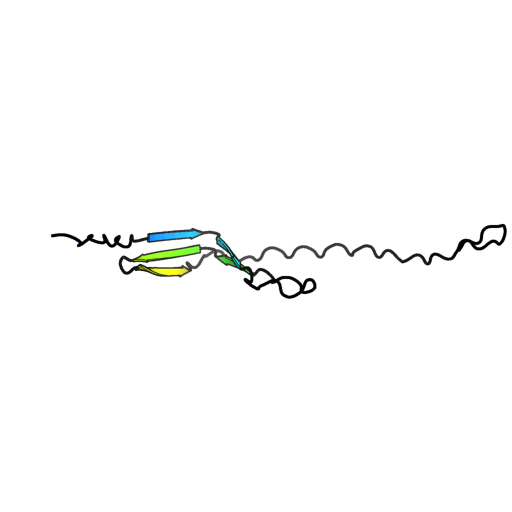1
ATOM 604 O O . ALA A 1 80 ? 13.664 -30.367 -13.397 1.00 78.38 80 ALA A O 1
ATOM 605 N N . PRO A 1 81 ? 11.823 -31.363 -14.250 1.00 83.56 81 PRO A N 1
ATOM 606 C CA . PRO A 1 81 ? 12.541 -32.572 -14.622 1.00 83.56 81 PRO A CA 1
ATOM 607 C C . PRO A 1 81 ? 13.734 -32.198 -15.515 1.00 83.56 81 PRO A C 1
ATOM 609 O O . PRO A 1 81 ? 13.612 -31.272 -16.328 1.00 83.56 81 PRO A O 1
ATOM 612 N N . PRO A 1 82 ? 14.891 -32.871 -15.362 1.00 82.25 82 PRO A N 1
ATOM 613 C CA . PRO A 1 82 ? 16.064 -32.573 -16.170 1.00 82.25 82 PRO A CA 1
ATOM 614 C C . PRO A 1 82 ? 15.673 -32.630 -17.646 1.00 82.25 82 PRO A C 1
ATOM 616 O O . PRO A 1 82 ? 15.037 -33.587 -18.096 1.00 82.25 82 PRO A O 1
ATOM 619 N N . LYS A 1 83 ? 16.012 -31.575 -18.396 1.00 74.44 83 LYS A N 1
ATOM 620 C CA . LYS A 1 83 ? 15.798 -31.545 -19.843 1.00 74.44 83 LYS A CA 1
ATOM 621 C C . LYS A 1 83 ? 16.498 -32.780 -20.425 1.00 74.44 83 LYS A C 1
ATOM 623 O O . LYS A 1 83 ? 17.658 -32.992 -20.072 1.00 74.44 83 LYS A O 1
ATOM 628 N N . PRO A 1 84 ? 15.837 -33.600 -21.263 1.00 76.75 84 PRO A N 1
ATOM 629 C CA . PRO A 1 84 ? 16.491 -34.763 -21.841 1.00 76.75 84 PRO A CA 1
ATOM 630 C C . PRO A 1 84 ? 17.757 -34.308 -22.570 1.00 76.75 84 PRO A C 1
ATOM 632 O O . PRO A 1 84 ? 17.692 -33.463 -23.468 1.00 76.75 84 PRO A O 1
ATOM 635 N N . GLU A 1 85 ? 18.909 -34.833 -22.150 1.00 72.62 85 GLU A N 1
ATOM 636 C CA . GLU A 1 85 ? 20.143 -34.725 -22.917 1.00 72.62 85 GLU A CA 1
ATOM 637 C C . GLU A 1 85 ? 19.943 -35.541 -24.188 1.00 72.62 85 GLU A C 1
ATOM 639 O O . GLU A 1 85 ? 20.071 -36.766 -24.210 1.00 72.62 85 GLU A O 1
ATOM 644 N N . TYR A 1 86 ? 19.593 -34.853 -25.269 1.00 72.38 86 TYR A N 1
ATOM 645 C CA . TYR A 1 86 ? 19.751 -35.422 -26.591 1.00 72.38 86 TYR A CA 1
ATOM 646 C C . TYR A 1 86 ? 21.251 -35.499 -26.840 1.00 72.38 86 TYR A C 1
ATOM 648 O O . TYR A 1 86 ? 21.879 -34.508 -27.208 1.00 72.38 86 TYR A O 1
ATOM 656 N N . SER A 1 87 ? 21.834 -36.672 -26.580 1.00 72.31 87 SER A N 1
ATOM 657 C CA . SER A 1 87 ? 23.177 -36.978 -27.052 1.00 72.31 87 SER A CA 1
ATOM 658 C C . SER A 1 87 ? 23.176 -36.688 -28.547 1.00 72.31 87 SER A C 1
ATOM 660 O O . SER A 1 87 ? 22.377 -37.266 -29.290 1.00 72.31 87 SER A O 1
ATOM 662 N N . HIS A 1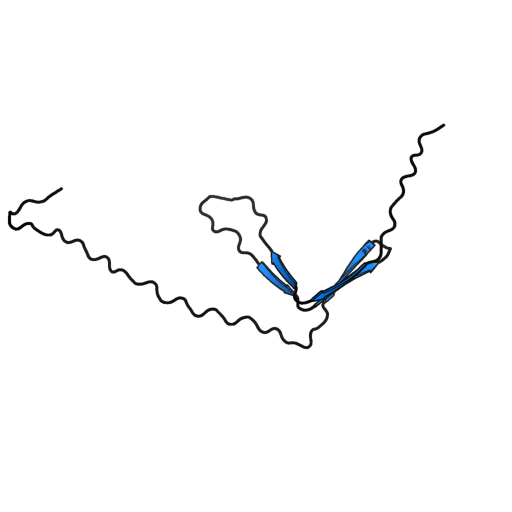 88 ? 23.998 -35.731 -28.976 1.00 58.44 88 HIS A N 1
ATOM 663 C CA . HIS A 1 88 ? 24.259 -35.510 -30.385 1.00 58.44 88 HIS A CA 1
ATOM 664 C C . HIS A 1 88 ? 24.880 -36.805 -30.895 1.00 58.44 88 HIS A C 1
ATOM 666 O O . HIS A 1 88 ? 26.087 -37.008 -30.784 1.00 58.44 88 HIS A O 1
ATOM 672 N N . ALA A 1 89 ? 24.039 -37.717 -31.386 1.00 56.41 89 ALA A N 1
ATOM 673 C CA . ALA A 1 89 ? 24.498 -38.857 -32.139 1.00 56.41 89 ALA A CA 1
ATOM 674 C C . ALA A 1 89 ? 25.315 -38.258 -33.275 1.00 56.41 89 ALA A C 1
ATOM 676 O O . ALA A 1 89 ? 24.784 -37.562 -34.145 1.00 56.41 89 ALA A O 1
ATOM 677 N N . VAL A 1 90 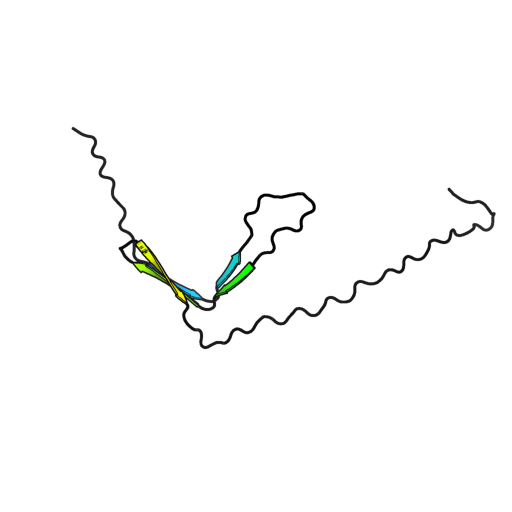? 26.629 -38.446 -33.177 1.00 56.28 90 VAL A N 1
ATOM 678 C CA . VAL A 1 90 ? 27.574 -38.168 -34.242 1.00 56.28 90 VAL A CA 1
ATOM 679 C C . VAL A 1 90 ? 26.956 -38.801 -35.479 1.00 56.28 90 VAL A C 1
ATOM 681 O O . VAL A 1 90 ? 26.804 -40.020 -35.544 1.00 56.28 90 VAL A O 1
ATOM 684 N N . THR A 1 91 ? 26.510 -37.968 -36.420 1.00 57.19 91 THR A N 1
ATOM 685 C CA . THR A 1 91 ? 26.208 -38.423 -37.773 1.00 57.19 91 THR A CA 1
ATOM 686 C C . THR A 1 91 ? 27.549 -38.848 -38.344 1.00 57.19 91 THR A C 1
ATOM 688 O O . THR A 1 91 ? 28.287 -38.064 -38.931 1.00 57.19 91 THR A O 1
ATOM 691 N N . SER A 1 92 ? 27.925 -40.088 -38.061 1.00 56.69 92 SER A N 1
ATOM 692 C CA . SER A 1 92 ? 28.918 -40.779 -38.854 1.00 56.69 92 SER A CA 1
ATOM 693 C C . SER A 1 92 ? 28.284 -40.941 -40.234 1.00 56.69 92 SER A C 1
ATOM 695 O O . SER A 1 92 ? 27.149 -41.426 -40.308 1.00 56.69 92 SER A O 1
ATOM 697 N N . PRO A 1 93 ? 28.945 -40.517 -41.321 1.00 58.97 93 PRO A N 1
ATOM 698 C CA . PRO A 1 93 ? 28.415 -40.748 -42.653 1.00 58.97 93 PRO A CA 1
ATOM 699 C C . PRO A 1 93 ? 28.218 -42.255 -42.843 1.00 58.97 93 PRO A C 1
ATOM 701 O O . PRO A 1 93 ? 29.137 -43.048 -42.632 1.00 58.97 93 PRO A O 1
ATOM 704 N N . ILE A 1 94 ? 26.999 -42.659 -43.199 1.00 59.19 94 ILE A N 1
ATOM 705 C CA . ILE A 1 94 ? 26.722 -44.029 -43.623 1.00 59.19 94 ILE A CA 1
ATOM 706 C C . ILE A 1 94 ? 27.379 -44.177 -44.996 1.00 59.19 94 ILE A C 1
ATOM 708 O O . ILE A 1 94 ? 26.933 -43.565 -45.964 1.00 59.19 94 ILE A O 1
ATOM 712 N N . MET A 1 95 ? 28.458 -44.960 -45.081 1.00 51.69 95 MET A N 1
ATOM 713 C CA . MET A 1 95 ? 28.991 -45.404 -46.369 1.00 51.69 95 MET A CA 1
ATOM 714 C C . MET A 1 95 ? 27.917 -46.242 -47.062 1.00 51.69 95 MET A C 1
ATOM 716 O O . MET A 1 95 ? 27.533 -47.302 -46.564 1.00 51.69 95 MET A O 1
ATOM 720 N N . SER A 1 96 ? 27.442 -45.777 -48.216 1.00 60.84 96 SER A N 1
ATOM 721 C CA . SER A 1 96 ? 26.678 -46.616 -49.136 1.00 60.84 96 SER A CA 1
ATOM 722 C C . SER A 1 96 ? 27.535 -47.828 -49.540 1.00 60.84 96 SER A C 1
ATOM 724 O O . SER A 1 96 ? 28.752 -47.670 -49.697 1.00 60.84 96 SER A O 1
ATOM 726 N N . PRO A 1 97 ? 26.940 -49.017 -49.759 1.00 63.00 97 PRO A N 1
ATOM 727 C CA . PRO A 1 97 ? 27.667 -50.218 -50.195 1.00 63.00 97 PRO A CA 1
ATOM 728 C C . PRO A 1 97 ? 28.515 -50.003 -51.461 1.00 63.00 97 PRO A C 1
ATOM 730 O O . PRO A 1 97 ? 29.493 -50.712 -51.679 1.00 63.00 97 PRO A O 1
ATOM 733 N N . ASP A 1 98 ? 28.170 -48.980 -52.245 1.00 69.00 98 ASP A N 1
ATOM 734 C CA . ASP A 1 98 ? 28.753 -48.672 -53.550 1.00 69.00 98 ASP A CA 1
ATOM 735 C C . ASP A 1 98 ? 29.882 -47.617 -53.480 1.00 69.00 98 ASP A C 1
ATOM 737 O O . ASP A 1 98 ? 30.345 -47.112 -54.502 1.00 69.00 98 ASP A O 1
ATOM 741 N N . GLY A 1 99 ? 30.335 -47.251 -52.273 1.00 56.50 99 GLY A N 1
ATOM 742 C CA . GLY A 1 99 ? 31.552 -46.452 -52.064 1.00 56.50 99 GLY A CA 1
ATOM 743 C C . GLY A 1 99 ? 31.488 -44.986 -52.512 1.00 56.50 99 GLY A C 1
ATOM 744 O O . GLY A 1 99 ? 32.527 -44.337 -52.612 1.00 56.50 99 GLY A O 1
ATOM 745 N N . THR A 1 100 ? 30.303 -44.438 -52.782 1.00 61.88 100 THR A N 1
ATOM 746 C CA . THR A 1 100 ? 30.144 -43.039 -53.208 1.00 61.88 100 THR A CA 1
ATOM 747 C C . THR A 1 100 ? 29.760 -42.138 -52.031 1.00 61.88 100 THR A C 1
ATOM 749 O O . THR A 1 100 ? 28.781 -42.398 -51.336 1.00 61.88 100 THR A O 1
ATOM 752 N N . MET A 1 101 ? 30.531 -41.067 -51.814 1.00 53.19 101 MET A N 1
ATOM 753 C CA . MET A 1 101 ? 30.213 -40.001 -50.856 1.00 53.19 101 MET A CA 1
ATOM 754 C C . MET A 1 101 ? 29.215 -39.036 -51.509 1.00 53.19 101 MET A C 1
ATOM 756 O O . MET A 1 101 ? 29.537 -38.433 -52.532 1.00 53.19 101 MET A O 1
ATOM 760 N N . ALA A 1 102 ? 28.020 -38.886 -50.939 1.00 51.47 102 ALA A N 1
ATOM 761 C CA . ALA A 1 102 ? 27.148 -37.762 -51.273 1.00 51.47 102 ALA A CA 1
ATOM 762 C C . ALA A 1 102 ? 27.668 -36.510 -50.546 1.00 51.47 102 ALA A C 1
ATOM 764 O O . ALA A 1 102 ? 27.912 -36.569 -49.339 1.00 51.47 102 ALA A O 1
ATOM 765 N N . LEU A 1 103 ? 27.893 -35.428 -51.299 1.00 42.47 103 LEU A N 1
ATOM 766 C CA . LEU A 1 103 ? 28.180 -34.091 -50.765 1.00 42.47 103 LEU A CA 1
ATOM 767 C C . LEU A 1 103 ? 26.921 -33.467 -50.158 1.00 42.47 103 LEU A C 1
ATOM 769 O O . LEU A 1 103 ? 25.833 -33.677 -50.744 1.00 42.47 103 LEU A O 1
#

InterPro domains:
  IPR026728 Bridge-like lipid transfer protein family member 3A/B [PF24917] (2-64)

Foldseek 3Di:
DDDPPPPPDDFDDKDKDKDAFDKDKAADPDDDDDPPDDGGDIDIDTAGMWIWTADSVRDIDIDHDDDPDDDDPDPDPDPDDPDDPPDPPPPPPDQDPVRDDDD

Sequence (103 aa):
SDFSEDEKISEVMPVSLEITNLLLVLEEDRPSVNLTSPGGVPINVHIQQLSIERGKNGIVYITGNPSDIPFVPPPTPAPAPPKPEYSHAVTSPIMSPDGTMAL

Secondary structure (DSSP, 8-state):
--------------EEEEEEEEEEEE--------TTSPPPPPEEEEEEEEEEEE-TT-PEEEEEPPPSSPP-PPPPPPPPPPPP------------TT-PPP-

Organism: NCBI:txid1028688